Protein AF-A0A520ZJ47-F1 (afdb_monomer)

Foldseek 3Di:
DPPPQQDQLCVDPVSVCQLPVVLVVQLVVLPPPAPPVNLVSLLVSLQSNLVSLVVNCVRRVDPVSVVSSVVSNVVNVVSVCVRVVVDDPPD

Structure (mmCIF, N/CA/C/O backbone):
data_AF-A0A520ZJ47-F1
#
_entry.id   AF-A0A520ZJ47-F1
#
loop_
_atom_site.group_PDB
_atom_site.id
_atom_site.type_symbol
_atom_site.label_atom_id
_atom_site.label_alt_id
_atom_site.label_comp_id
_atom_site.label_asym_id
_atom_site.label_entity_id
_atom_site.label_seq_id
_atom_site.pdbx_PDB_ins_code
_atom_site.Cartn_x
_atom_site.Cartn_y
_atom_site.Cartn_z
_atom_site.occupancy
_atom_site.B_iso_or_equiv
_atom_site.auth_seq_id
_atom_site.auth_comp_id
_atom_site.auth_asym_id
_atom_site.auth_atom_id
_atom_site.pdbx_PDB_model_num
ATOM 1 N N . MET A 1 1 ? -24.712 -2.742 29.567 1.00 38.44 1 MET A N 1
ATOM 2 C CA . MET A 1 1 ? -23.750 -3.779 29.136 1.00 38.44 1 MET A CA 1
ATOM 3 C C . MET A 1 1 ? -23.034 -3.252 27.906 1.00 38.44 1 MET A C 1
ATOM 5 O O . MET A 1 1 ? -23.625 -3.252 26.836 1.00 38.44 1 MET A O 1
ATOM 9 N N . ALA A 1 2 ? -21.823 -2.711 28.061 1.00 45.72 2 ALA A N 1
ATOM 10 C CA . ALA A 1 2 ? -20.982 -2.409 26.909 1.00 45.72 2 ALA A CA 1
ATOM 11 C C . ALA A 1 2 ? -20.576 -3.757 26.313 1.00 45.72 2 ALA A C 1
ATOM 13 O O . ALA A 1 2 ? -19.842 -4.517 26.947 1.00 45.72 2 ALA A O 1
ATOM 14 N N . SER A 1 3 ? -21.126 -4.104 25.150 1.00 49.41 3 SER A N 1
ATOM 15 C CA . SER A 1 3 ? -20.581 -5.192 24.349 1.00 49.41 3 SER A CA 1
ATOM 16 C C . SER A 1 3 ? -19.083 -4.950 24.227 1.00 49.41 3 SER A C 1
ATOM 18 O O . SER A 1 3 ? -18.671 -3.827 23.941 1.00 49.41 3 SER A O 1
ATOM 20 N N . THR A 1 4 ? -18.269 -5.973 24.465 1.00 51.84 4 THR A N 1
ATOM 21 C CA . THR A 1 4 ? -16.847 -5.967 24.124 1.00 51.84 4 THR A CA 1
ATOM 22 C C . THR A 1 4 ? -16.740 -5.853 22.600 1.00 51.84 4 THR A C 1
ATOM 24 O O . THR A 1 4 ? -16.519 -6.843 21.904 1.00 51.84 4 THR A O 1
ATOM 27 N N . GLU A 1 5 ? -17.011 -4.667 22.052 1.00 58.94 5 GLU A N 1
ATOM 28 C CA . GLU A 1 5 ? -16.830 -4.383 20.641 1.00 58.94 5 GLU A CA 1
ATOM 29 C C . GLU A 1 5 ? -15.347 -4.546 20.380 1.00 58.94 5 GLU A C 1
ATOM 31 O O . GLU A 1 5 ? -14.492 -3.856 20.939 1.00 58.94 5 GLU A O 1
ATOM 36 N N . ARG A 1 6 ? -15.032 -5.550 19.572 1.00 64.94 6 ARG A N 1
ATOM 37 C CA . ARG A 1 6 ? -13.675 -5.776 19.128 1.00 64.94 6 ARG A CA 1
ATOM 38 C C . ARG A 1 6 ? -13.243 -4.513 18.388 1.00 64.94 6 ARG A C 1
ATOM 40 O O . ARG A 1 6 ? -13.892 -4.140 17.415 1.00 64.94 6 ARG A O 1
ATOM 47 N N . SER A 1 7 ? -12.209 -3.847 18.897 1.00 69.00 7 SER A N 1
ATOM 48 C CA . SER A 1 7 ? -11.863 -2.492 18.479 1.00 69.00 7 SER A CA 1
ATOM 49 C C . SER A 1 7 ? -11.585 -2.414 16.982 1.00 69.00 7 SER A C 1
ATOM 51 O O . SER A 1 7 ? -10.760 -3.153 16.435 1.00 69.00 7 SER A O 1
ATOM 53 N N . ASP A 1 8 ? -12.293 -1.499 16.332 1.00 79.19 8 ASP A N 1
ATOM 54 C CA . ASP A 1 8 ? -12.066 -1.141 14.945 1.00 79.19 8 ASP A CA 1
ATOM 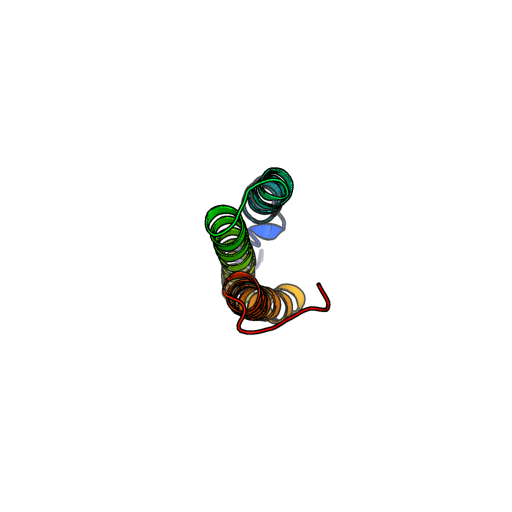55 C C . ASP A 1 8 ? -10.830 -0.249 14.863 1.00 79.19 8 ASP A C 1
ATOM 57 O O . ASP A 1 8 ? -10.856 0.944 15.153 1.00 79.19 8 ASP A O 1
ATOM 61 N N . PHE A 1 9 ? -9.697 -0.851 14.512 1.00 79.69 9 PHE A N 1
ATOM 62 C CA . PHE A 1 9 ? -8.436 -0.121 14.421 1.00 79.69 9 PHE A CA 1
ATOM 63 C C . PHE A 1 9 ? -8.507 0.980 13.355 1.00 79.69 9 PHE A C 1
ATOM 65 O O . PHE A 1 9 ? -7.970 2.072 13.548 1.00 79.69 9 PHE A O 1
ATOM 72 N N . LEU A 1 10 ? -9.225 0.720 12.259 1.00 82.94 10 LEU A N 1
ATOM 73 C CA . LEU A 1 10 ? -9.331 1.630 11.120 1.00 82.94 10 LEU A CA 1
ATOM 74 C C . LEU A 1 10 ? -10.309 2.786 11.356 1.00 82.94 10 LEU A C 1
ATOM 76 O O . LEU A 1 10 ? -10.327 3.715 10.556 1.00 82.94 10 LEU A O 1
ATOM 80 N N . SER A 1 11 ? -11.089 2.774 12.441 1.00 84.31 11 SER A N 1
ATOM 81 C CA . SER A 1 11 ? -11.881 3.941 12.849 1.00 84.31 11 SER A CA 1
ATOM 82 C C . SER A 1 11 ? -11.095 4.931 13.711 1.00 84.31 11 SER A C 1
ATOM 84 O O . SER A 1 11 ? -11.637 5.964 14.096 1.00 84.31 11 SER A O 1
ATOM 86 N N . THR A 1 12 ? -9.837 4.629 14.044 1.00 87.56 12 THR A N 1
ATOM 87 C CA . THR A 1 12 ? -8.970 5.526 14.818 1.00 87.56 12 THR A CA 1
ATOM 88 C C . THR A 1 12 ? -8.052 6.326 13.900 1.00 87.56 12 THR A C 1
ATOM 90 O O . THR A 1 12 ? -7.571 5.807 12.894 1.00 87.56 12 THR A O 1
ATOM 93 N N . LEU A 1 13 ? -7.752 7.578 14.262 1.00 87.06 13 LEU A N 1
ATOM 94 C CA . LEU A 1 13 ? -6.838 8.424 13.487 1.00 87.06 13 LEU A CA 1
ATOM 95 C C . LEU A 1 13 ? -5.455 7.770 13.266 1.00 87.06 13 LEU A C 1
ATOM 97 O O . LEU A 1 13 ? -5.013 7.730 12.118 1.00 87.06 13 LEU A O 1
ATOM 101 N N . PRO A 1 14 ? -4.787 7.187 14.285 1.00 88.50 14 PRO A N 1
ATOM 102 C CA . PRO A 1 14 ? -3.512 6.501 14.072 1.00 88.50 14 PRO A CA 1
ATOM 103 C C . PRO A 1 14 ? -3.639 5.310 13.121 1.00 88.50 14 PRO A C 1
ATOM 105 O O . PRO A 1 14 ? -2.784 5.116 12.259 1.00 88.50 14 PRO A O 1
ATOM 108 N N . GLY A 1 15 ? -4.725 4.537 13.235 1.00 90.19 15 GLY A N 1
ATOM 109 C CA . GLY A 1 15 ? -4.981 3.424 12.330 1.00 90.19 15 GLY A CA 1
ATOM 110 C C . GLY A 1 15 ? -5.188 3.879 10.893 1.00 90.19 15 GLY A C 1
ATOM 111 O O . GLY A 1 15 ? -4.655 3.251 9.981 1.00 90.19 15 GLY A O 1
ATOM 112 N N . VAL A 1 16 ? -5.869 5.009 10.684 1.00 90.19 16 VAL A N 1
ATOM 113 C CA . VAL A 1 16 ? -6.032 5.583 9.346 1.00 90.19 16 VAL A CA 1
ATOM 114 C C . VAL A 1 16 ? -4.689 6.029 8.761 1.00 90.19 16 VAL A C 1
ATOM 116 O O . VAL A 1 16 ? -4.365 5.700 7.619 1.00 90.19 16 VAL A O 1
ATOM 119 N N . LEU A 1 17 ? -3.873 6.738 9.540 1.00 92.62 17 LEU A N 1
ATOM 120 C CA . LEU A 1 17 ? -2.572 7.233 9.082 1.00 92.62 17 LEU A CA 1
ATOM 121 C C . LEU A 1 17 ? -1.608 6.093 8.725 1.00 92.62 17 LEU A C 1
ATOM 123 O O . LEU A 1 17 ? -0.938 6.155 7.697 1.00 92.62 17 LEU A O 1
ATOM 127 N N . VAL A 1 18 ? -1.570 5.036 9.536 1.00 93.00 18 VAL A N 1
ATOM 128 C CA . VAL A 1 18 ? -0.675 3.889 9.318 1.00 93.00 18 VAL A CA 1
ATOM 129 C C . VAL A 1 18 ? -1.176 2.979 8.197 1.00 93.00 18 VAL A C 1
ATOM 131 O O . VAL A 1 18 ? -0.379 2.508 7.386 1.00 93.00 18 VAL A O 1
ATOM 134 N N . ALA A 1 19 ? -2.480 2.701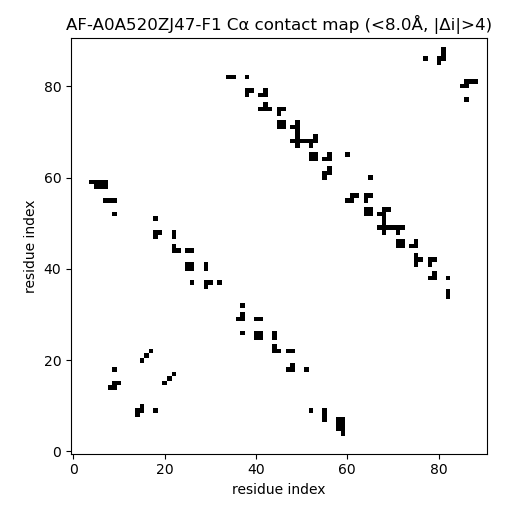 8.142 1.00 93.38 19 ALA A N 1
ATOM 135 C CA . ALA A 1 19 ? -3.034 1.780 7.154 1.00 93.38 19 ALA A CA 1
ATOM 136 C C . ALA A 1 19 ? -3.239 2.424 5.781 1.00 93.38 19 ALA A C 1
ATOM 138 O O . ALA A 1 19 ? -3.233 1.693 4.801 1.00 93.38 19 ALA A O 1
ATOM 139 N N . TRP A 1 20 ? -3.400 3.748 5.698 1.00 92.94 20 TRP A N 1
ATOM 140 C CA . TRP A 1 20 ? -3.695 4.447 4.440 1.00 92.94 20 TRP A CA 1
ATOM 141 C C . TRP A 1 20 ? -2.702 5.561 4.138 1.00 92.94 20 TRP A C 1
ATOM 143 O O . TRP A 1 20 ? -2.128 5.581 3.054 1.00 92.94 20 TRP A O 1
ATOM 153 N N . GLY A 1 21 ? -2.461 6.464 5.092 1.00 93.88 21 GLY A N 1
ATOM 154 C CA . GLY A 1 21 ? -1.602 7.633 4.876 1.00 93.88 21 GLY A CA 1
ATOM 155 C C . GLY A 1 21 ? -0.189 7.259 4.426 1.00 93.88 21 GLY A C 1
ATOM 156 O O . GLY A 1 21 ? 0.281 7.749 3.400 1.00 93.88 21 GLY A O 1
ATOM 157 N N . LEU A 1 22 ? 0.463 6.349 5.154 1.00 95.31 22 LEU A N 1
ATOM 158 C CA . LEU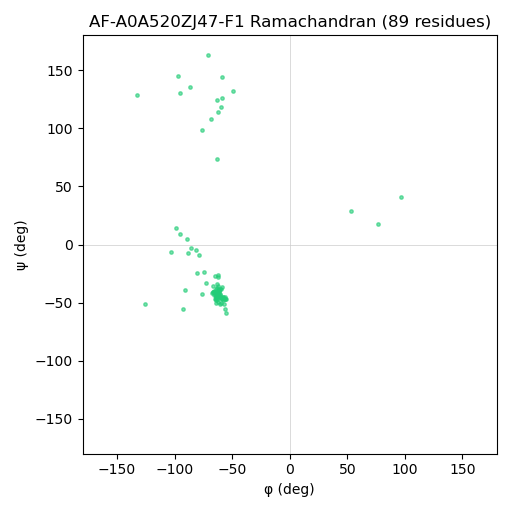 A 1 22 ? 1.824 5.900 4.851 1.00 95.31 22 LEU A CA 1
ATOM 159 C C . LEU A 1 22 ? 1.915 5.170 3.492 1.00 95.31 22 LEU A C 1
ATOM 161 O O . LEU A 1 22 ? 2.748 5.575 2.678 1.00 95.31 22 LEU A O 1
ATOM 165 N N . PRO A 1 23 ? 1.063 4.170 3.175 1.00 95.31 23 PRO A N 1
ATOM 166 C CA . PRO A 1 23 ? 1.044 3.541 1.851 1.00 95.31 23 PRO A CA 1
ATOM 167 C C . PRO A 1 23 ? 0.795 4.518 0.700 1.00 95.31 23 PRO A C 1
ATOM 169 O O . PRO A 1 23 ? 1.511 4.472 -0.299 1.00 95.31 23 PRO A O 1
ATOM 172 N N . ILE A 1 24 ? -0.182 5.421 0.839 1.00 96.38 24 ILE A N 1
ATOM 173 C CA . ILE A 1 24 ? -0.520 6.399 -0.205 1.00 96.38 24 ILE A CA 1
ATOM 174 C C . ILE A 1 24 ? 0.658 7.343 -0.442 1.00 96.38 24 ILE A C 1
ATOM 176 O O . ILE A 1 24 ? 1.053 7.551 -1.588 1.00 96.38 24 ILE A O 1
ATOM 180 N N . ALA A 1 25 ? 1.262 7.870 0.625 1.00 97.19 25 ALA A N 1
ATOM 181 C CA . ALA A 1 25 ? 2.442 8.718 0.507 1.00 97.19 25 ALA A CA 1
ATOM 182 C C . ALA A 1 25 ? 3.588 7.987 -0.213 1.00 97.19 25 ALA A C 1
ATOM 184 O O . ALA A 1 25 ? 4.179 8.542 -1.138 1.00 97.19 25 ALA A O 1
ATOM 185 N N . ALA A 1 26 ? 3.857 6.725 0.139 1.00 96.62 26 ALA A N 1
ATOM 186 C CA . ALA A 1 26 ? 4.883 5.921 -0.524 1.00 96.62 26 ALA A CA 1
ATOM 187 C C . ALA A 1 26 ? 4.596 5.723 -2.024 1.00 96.62 26 ALA A C 1
ATOM 189 O O . ALA A 1 26 ? 5.494 5.883 -2.851 1.00 96.62 26 ALA A O 1
ATOM 190 N N . MET A 1 27 ? 3.345 5.428 -2.395 1.00 96.75 27 MET A N 1
ATOM 191 C CA . MET A 1 27 ? 2.942 5.265 -3.797 1.00 96.75 27 MET A CA 1
ATOM 192 C C . MET A 1 27 ? 3.107 6.556 -4.606 1.00 96.75 27 MET A C 1
ATOM 194 O O . MET A 1 27 ? 3.611 6.503 -5.731 1.00 96.75 27 MET A O 1
ATOM 198 N N . LEU A 1 28 ? 2.722 7.703 -4.036 1.00 97.44 28 LEU A N 1
ATOM 199 C CA . LEU A 1 28 ? 2.864 9.018 -4.671 1.00 97.44 28 LEU A CA 1
ATOM 200 C C . LEU A 1 28 ? 4.336 9.381 -4.892 1.00 97.44 28 LEU A C 1
ATOM 202 O O . LEU A 1 28 ? 4.712 9.811 -5.982 1.00 97.44 28 LEU A O 1
ATOM 206 N N . LEU A 1 29 ? 5.186 9.144 -3.891 1.00 96.75 29 LEU A N 1
ATOM 207 C CA . LEU A 1 29 ? 6.628 9.379 -3.999 1.00 96.75 29 LEU A CA 1
ATOM 208 C C . LEU A 1 29 ? 7.292 8.453 -5.034 1.00 96.75 29 LEU A C 1
ATOM 210 O O . LEU A 1 29 ? 8.288 8.826 -5.649 1.00 96.75 29 LEU A O 1
ATOM 214 N N . ALA A 1 30 ? 6.723 7.270 -5.276 1.00 95.50 30 ALA A N 1
ATOM 215 C CA . ALA A 1 30 ? 7.243 6.297 -6.233 1.00 95.50 30 ALA A CA 1
ATOM 216 C C . ALA A 1 30 ? 6.871 6.575 -7.703 1.00 95.50 30 ALA A C 1
ATOM 218 O O . ALA A 1 30 ? 7.331 5.844 -8.580 1.00 95.50 30 ALA A O 1
ATOM 219 N N . ILE A 1 31 ? 6.052 7.592 -8.015 1.00 93.44 31 ILE A N 1
ATOM 220 C CA . ILE A 1 31 ? 5.553 7.838 -9.386 1.00 93.44 31 ILE A CA 1
ATOM 221 C C . ILE A 1 31 ? 6.697 7.995 -10.400 1.00 93.44 31 ILE A C 1
ATOM 223 O O . ILE A 1 31 ? 6.629 7.383 -11.470 1.00 93.44 31 ILE A O 1
ATOM 227 N N . GLY A 1 32 ? 7.729 8.769 -10.047 1.00 92.69 32 GLY A N 1
ATOM 228 C CA . GLY A 1 32 ? 8.900 9.049 -10.890 1.00 92.69 32 GLY A CA 1
ATOM 229 C C . GLY A 1 32 ? 10.052 8.051 -10.744 1.00 92.69 32 GLY A C 1
ATOM 230 O O . GLY A 1 32 ? 11.115 8.257 -11.322 1.00 92.69 32 GLY A O 1
ATOM 231 N N . VAL A 1 33 ? 9.874 6.988 -9.959 1.00 94.62 33 VAL A N 1
ATOM 232 C CA . VAL A 1 33 ? 10.919 5.989 -9.719 1.00 94.62 33 VAL A CA 1
ATOM 233 C C . VAL A 1 33 ? 10.864 4.916 -10.819 1.00 94.62 33 VAL A C 1
ATOM 235 O O . VAL A 1 33 ? 9.771 4.451 -11.156 1.00 94.62 33 VAL A O 1
ATOM 238 N N . PRO A 1 34 ? 12.005 4.490 -11.392 1.00 92.25 34 PRO A N 1
ATOM 239 C CA . PRO A 1 34 ? 12.014 3.448 -12.413 1.00 92.25 34 PRO A CA 1
ATOM 240 C C . PRO A 1 34 ? 11.697 2.053 -11.846 1.00 92.25 34 PRO A C 1
ATOM 242 O O . PRO A 1 34 ? 11.786 1.782 -10.641 1.00 92.25 34 PRO A O 1
ATOM 245 N N . HIS A 1 35 ? 11.341 1.135 -12.746 1.00 89.38 35 HIS A N 1
ATOM 246 C CA . HIS A 1 35 ? 11.295 -0.298 -12.454 1.00 89.38 35 HIS A CA 1
ATOM 247 C C . HIS A 1 35 ? 12.687 -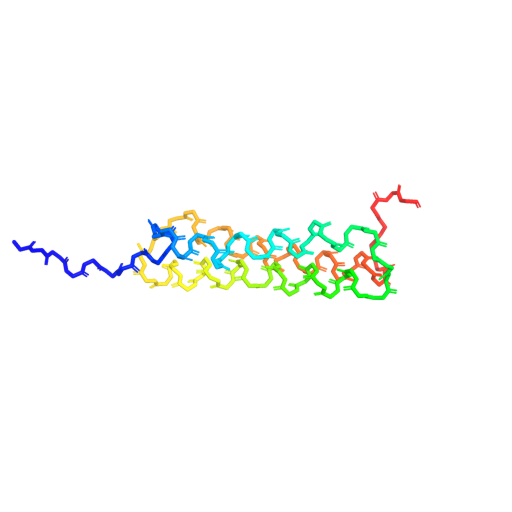0.798 -12.004 1.00 89.38 35 HIS A C 1
ATOM 249 O O . HIS A 1 35 ? 13.687 -0.321 -12.541 1.00 89.38 35 HIS A O 1
ATOM 255 N N . PRO A 1 36 ? 12.803 -1.750 -11.051 1.00 94.00 36 PRO A N 1
ATOM 256 C CA . PRO A 1 36 ? 11.736 -2.483 -10.350 1.00 94.00 36 PRO A CA 1
ATOM 257 C C . PRO A 1 36 ? 11.222 -1.807 -9.076 1.00 94.00 36 PRO A C 1
ATOM 259 O O . PRO A 1 36 ? 10.255 -2.274 -8.475 1.00 94.00 36 PRO A O 1
ATOM 262 N N . VAL A 1 37 ? 11.860 -0.723 -8.637 1.00 95.81 37 VAL A N 1
ATOM 263 C CA . VAL A 1 37 ? 11.629 -0.154 -7.303 1.00 95.81 37 VAL A CA 1
ATOM 264 C C . VAL A 1 37 ? 10.193 0.351 -7.154 1.00 95.81 37 VAL A C 1
ATOM 266 O O . VAL A 1 37 ? 9.535 0.032 -6.165 1.00 95.81 37 VAL A O 1
ATOM 269 N N . LYS A 1 38 ? 9.663 1.054 -8.163 1.00 94.94 38 LYS A N 1
ATOM 270 C CA . LYS A 1 38 ? 8.259 1.499 -8.174 1.00 94.94 38 LYS A CA 1
ATOM 271 C C . LYS A 1 38 ? 7.277 0.338 -8.012 1.00 94.94 38 LYS A C 1
ATOM 273 O O . LYS A 1 38 ? 6.381 0.418 -7.176 1.00 94.94 38 LYS A O 1
ATOM 278 N N . THR A 1 39 ? 7.470 -0.747 -8.760 1.00 95.12 39 THR A N 1
ATOM 279 C CA . THR A 1 39 ? 6.616 -1.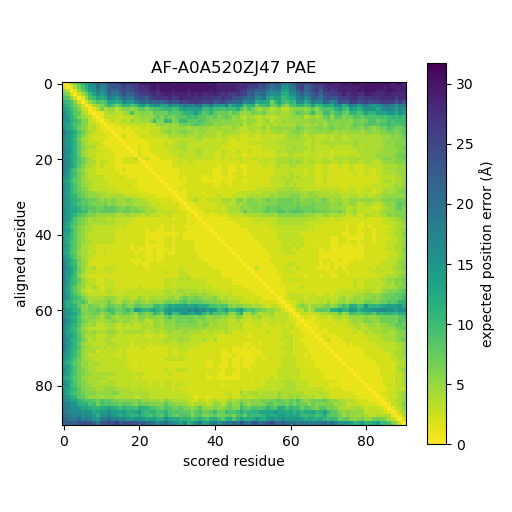943 -8.699 1.00 95.12 39 THR A CA 1
ATOM 280 C C . THR A 1 39 ? 6.589 -2.526 -7.293 1.00 95.12 39 THR A C 1
ATOM 282 O O . THR A 1 39 ? 5.515 -2.766 -6.746 1.00 95.12 39 THR A O 1
ATOM 285 N N . TRP A 1 40 ? 7.756 -2.683 -6.664 1.00 97.69 40 TRP A N 1
ATOM 286 C CA . TRP A 1 40 ? 7.837 -3.217 -5.306 1.00 97.69 40 TRP A CA 1
ATOM 287 C C . TRP A 1 40 ? 7.198 -2.302 -4.262 1.00 97.69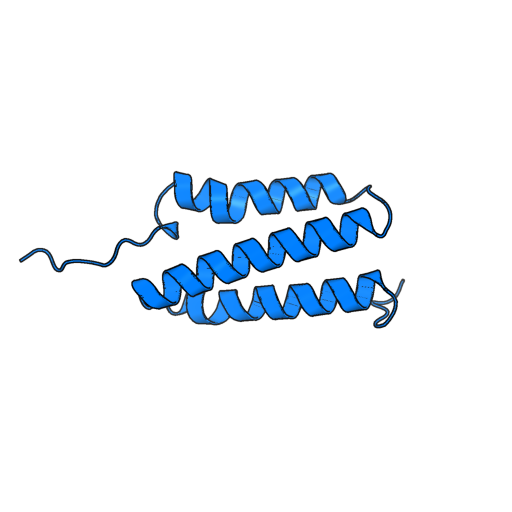 40 TRP A C 1
ATOM 289 O O . TRP A 1 40 ? 6.479 -2.802 -3.397 1.00 97.69 40 TRP A O 1
ATOM 299 N N . ILE A 1 41 ? 7.386 -0.980 -4.361 1.00 97.38 41 ILE A N 1
ATOM 300 C CA . ILE A 1 41 ? 6.727 -0.023 -3.455 1.00 97.38 41 ILE A CA 1
ATOM 301 C C . ILE A 1 41 ? 5.207 -0.166 -3.547 1.00 97.38 41 ILE A C 1
ATOM 303 O O . ILE A 1 41 ? 4.530 -0.272 -2.524 1.00 97.38 41 ILE A O 1
ATOM 307 N N . TRP A 1 42 ? 4.670 -0.217 -4.765 1.00 97.38 42 TRP A N 1
ATOM 308 C CA . TRP A 1 42 ? 3.234 -0.344 -4.986 1.00 97.38 42 TRP A CA 1
ATOM 309 C C . TRP A 1 42 ? 2.687 -1.686 -4.484 1.00 97.38 42 TRP A C 1
ATOM 311 O O . TRP A 1 42 ? 1.661 -1.703 -3.807 1.00 97.38 42 TRP A O 1
ATOM 321 N N . ILE A 1 43 ? 3.383 -2.799 -4.733 1.00 97.75 43 ILE A N 1
ATOM 322 C CA . ILE A 1 43 ? 2.992 -4.126 -4.227 1.00 97.75 43 ILE A CA 1
ATOM 323 C C . ILE A 1 43 ? 2.943 -4.137 -2.700 1.00 97.75 43 ILE A C 1
ATOM 325 O O . ILE A 1 43 ? 1.941 -4.557 -2.121 1.00 97.75 43 ILE A O 1
ATOM 329 N N . VAL A 1 44 ? 4.001 -3.663 -2.039 1.00 97.81 44 VAL A N 1
ATOM 330 C CA . VAL A 1 44 ? 4.077 -3.646 -0.571 1.00 97.81 44 VAL A CA 1
ATOM 331 C C . VAL A 1 44 ? 2.979 -2.758 0.016 1.00 97.81 44 VAL A C 1
ATOM 333 O O . VAL A 1 44 ? 2.304 -3.173 0.958 1.00 97.81 44 VAL A O 1
ATOM 336 N N . ALA A 1 45 ? 2.742 -1.580 -0.570 1.00 97.38 45 ALA A N 1
ATOM 337 C CA . ALA A 1 45 ? 1.676 -0.671 -0.154 1.00 97.38 45 ALA A CA 1
ATOM 338 C C . ALA A 1 45 ? 0.283 -1.319 -0.268 1.00 97.38 45 ALA A C 1
ATOM 340 O O . ALA A 1 45 ? -0.509 -1.265 0.676 1.00 97.38 45 ALA A O 1
ATOM 341 N N . LEU A 1 46 ? -0.005 -1.979 -1.393 1.00 97.62 46 LEU A N 1
ATOM 342 C CA . LEU A 1 46 ? -1.279 -2.663 -1.636 1.00 97.62 46 LEU A CA 1
ATOM 343 C C . LEU A 1 46 ? -1.481 -3.856 -0.693 1.00 97.62 46 LEU A C 1
ATOM 345 O O . LEU A 1 46 ? -2.557 -4.007 -0.112 1.00 97.62 46 LEU A O 1
ATOM 349 N N . ILE A 1 47 ? -0.443 -4.667 -0.477 1.00 97.69 47 ILE A N 1
ATOM 350 C CA . ILE A 1 47 ? -0.487 -5.785 0.474 1.00 97.69 47 ILE A CA 1
ATOM 351 C C . ILE A 1 47 ? -0.731 -5.270 1.894 1.00 97.69 47 ILE A C 1
ATOM 353 O O . ILE A 1 47 ? -1.565 -5.826 2.612 1.00 97.69 47 ILE A O 1
ATOM 357 N N . TRP A 1 48 ? -0.060 -4.194 2.303 1.00 97.69 48 TRP A N 1
ATOM 358 C CA . TRP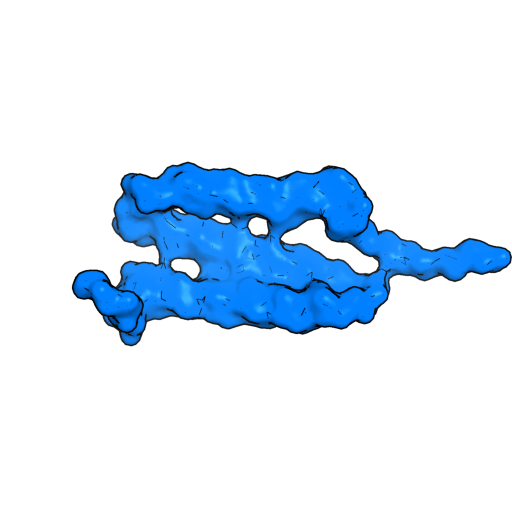 A 1 48 ? -0.265 -3.581 3.614 1.00 97.69 48 TRP A CA 1
ATOM 359 C C . TRP A 1 48 ? -1.708 -3.097 3.808 1.00 97.69 48 TRP A C 1
ATOM 361 O O . TRP A 1 48 ? -2.368 -3.494 4.770 1.00 97.69 48 TRP A O 1
ATOM 371 N N . MET A 1 49 ? -2.243 -2.317 2.863 1.00 96.31 49 MET A N 1
ATOM 372 C CA . MET A 1 49 ? -3.636 -1.844 2.905 1.00 96.31 49 MET A CA 1
ATOM 373 C C . MET A 1 49 ? -4.636 -3.011 2.942 1.00 96.31 49 MET A C 1
ATOM 375 O O . MET A 1 49 ? -5.560 -3.033 3.765 1.00 96.31 49 MET A O 1
ATOM 379 N N . GLY A 1 50 ? -4.428 -4.019 2.088 1.00 95.75 50 GLY A N 1
ATOM 380 C CA . GLY A 1 50 ? -5.279 -5.204 2.013 1.00 95.75 50 GLY A CA 1
ATOM 381 C C . GLY A 1 50 ? -5.255 -6.035 3.297 1.00 95.75 50 GLY A C 1
ATOM 382 O O . GLY A 1 50 ? -6.308 -6.409 3.823 1.00 95.75 50 GLY A O 1
ATOM 383 N N . THR A 1 51 ? -4.067 -6.285 3.853 1.00 94.75 51 THR A N 1
ATOM 384 C CA . THR A 1 51 ? -3.899 -7.043 5.104 1.00 94.75 51 THR A CA 1
ATOM 385 C C . THR A 1 51 ? -4.480 -6.313 6.311 1.00 94.75 51 THR A C 1
ATOM 387 O O . THR A 1 51 ? -5.171 -6.953 7.109 1.00 94.75 51 THR A O 1
ATOM 390 N N . ALA A 1 52 ? -4.302 -4.992 6.418 1.00 93.50 52 ALA A N 1
ATOM 391 C CA . ALA A 1 52 ? -4.917 -4.181 7.470 1.00 93.50 52 ALA A CA 1
ATOM 392 C C . ALA A 1 52 ? -6.455 -4.256 7.415 1.00 93.50 52 ALA A C 1
ATOM 394 O O . ALA A 1 52 ? -7.109 -4.466 8.443 1.00 93.50 52 ALA A O 1
ATOM 395 N N . CYS A 1 53 ? -7.039 -4.184 6.213 1.00 92.81 53 CYS A N 1
ATOM 396 C CA . CYS A 1 53 ? -8.477 -4.375 6.013 1.00 92.81 53 CYS A CA 1
ATOM 397 C C . CYS A 1 53 ? -8.934 -5.784 6.410 1.00 92.81 53 CYS A C 1
ATOM 399 O O . CYS A 1 53 ? -9.879 -5.918 7.187 1.00 92.81 53 CYS A O 1
ATOM 401 N N . LEU A 1 54 ? -8.265 -6.841 5.947 1.00 92.44 54 LEU A N 1
ATOM 402 C CA . LEU A 1 54 ? -8.633 -8.221 6.291 1.00 92.44 54 LEU A CA 1
ATOM 403 C C . LEU A 1 54 ? -8.515 -8.500 7.792 1.00 92.44 54 LEU A C 1
ATOM 405 O O . LEU A 1 54 ? -9.370 -9.173 8.373 1.00 92.44 54 LEU A O 1
ATOM 409 N N . TRP A 1 55 ? -7.480 -7.967 8.437 1.00 91.19 55 TRP A N 1
ATOM 410 C CA . TRP A 1 55 ? -7.309 -8.047 9.883 1.00 91.19 55 TRP A CA 1
ATOM 411 C C . TRP A 1 55 ? -8.479 -7.380 10.612 1.00 91.19 55 TRP A C 1
ATOM 413 O O . TRP A 1 55 ? -9.047 -7.971 11.533 1.00 91.19 55 TRP A O 1
ATOM 423 N N . ASN A 1 56 ? -8.893 -6.192 10.167 1.00 90.31 56 ASN A N 1
ATOM 424 C CA . ASN A 1 56 ? -10.053 -5.505 10.726 1.00 90.31 56 ASN A CA 1
ATOM 425 C C . ASN A 1 56 ? -11.362 -6.265 10.451 1.00 90.31 56 ASN A C 1
ATOM 427 O O . ASN A 1 56 ? -12.191 -6.415 11.345 1.00 90.31 56 ASN A O 1
ATOM 431 N N . ALA A 1 57 ? -11.535 -6.830 9.253 1.00 89.25 57 ALA A N 1
ATOM 432 C CA . ALA A 1 57 ? -12.711 -7.621 8.884 1.00 89.25 57 ALA A CA 1
ATOM 433 C C . ALA A 1 57 ? -12.865 -8.874 9.761 1.00 89.25 57 ALA A C 1
ATOM 435 O O . ALA A 1 57 ? -13.970 -9.170 10.218 1.00 89.25 57 ALA A O 1
ATOM 436 N N . ARG A 1 58 ? -11.760 -9.569 10.070 1.00 86.62 58 ARG A N 1
ATOM 437 C CA . ARG A 1 58 ? -11.749 -10.716 11.000 1.00 86.62 58 ARG A CA 1
ATOM 438 C C . ARG A 1 58 ? -12.166 -10.335 12.419 1.00 86.62 58 ARG A C 1
ATOM 440 O O . ARG A 1 58 ? -12.635 -11.189 13.166 1.00 86.62 58 ARG A O 1
ATOM 447 N N . ARG A 1 59 ? -11.975 -9.072 12.805 1.00 83.94 59 ARG A N 1
ATOM 448 C CA . ARG A 1 59 ? -12.278 -8.572 14.145 1.00 83.94 59 ARG A CA 1
ATOM 449 C C . ARG A 1 59 ? -13.687 -7.977 14.242 1.00 83.94 59 ARG A C 1
ATOM 451 O O . ARG A 1 59 ? -14.483 -8.418 15.064 1.00 83.94 59 ARG A O 1
ATOM 458 N N . CYS A 1 60 ? -14.003 -7.016 13.388 1.00 81.94 60 CYS A N 1
ATOM 459 C CA . CYS A 1 60 ? -15.203 -6.183 13.497 1.00 81.94 60 CYS A CA 1
ATOM 460 C C . CYS A 1 60 ? -16.312 -6.591 12.514 1.00 81.94 60 CYS A C 1
ATOM 462 O O . CYS A 1 60 ? -17.402 -6.031 12.553 1.00 81.94 60 CYS A O 1
ATOM 464 N N . ARG A 1 61 ? -16.046 -7.539 11.599 1.00 79.25 61 ARG A N 1
ATOM 465 C CA . ARG A 1 61 ? -16.972 -7.997 10.542 1.00 79.25 61 ARG A CA 1
ATOM 466 C C . ARG A 1 61 ? -17.557 -6.878 9.659 1.00 79.25 61 ARG A C 1
ATOM 468 O O . ARG A 1 61 ? -18.642 -7.030 9.097 1.00 79.25 61 ARG A O 1
ATOM 475 N N . ARG A 1 62 ? -16.831 -5.766 9.464 1.00 83.69 62 ARG A N 1
ATOM 476 C CA . ARG A 1 62 ? -17.220 -4.727 8.493 1.00 83.69 62 ARG A CA 1
ATOM 477 C C . ARG A 1 62 ? -17.216 -5.290 7.070 1.00 83.69 62 ARG A C 1
ATOM 479 O O . ARG A 1 62 ? -16.181 -5.739 6.579 1.00 83.69 62 ARG A O 1
ATOM 486 N N . ARG A 1 63 ? -18.356 -5.175 6.378 1.00 86.94 63 ARG A N 1
ATOM 487 C CA . ARG A 1 63 ? -18.523 -5.634 4.984 1.00 86.94 63 ARG A CA 1
ATOM 488 C C . ARG A 1 63 ? -17.559 -4.944 4.022 1.00 86.94 63 ARG A C 1
ATOM 490 O O . ARG A 1 63 ? -17.027 -5.595 3.137 1.00 86.94 63 ARG A O 1
ATOM 497 N N . HIS A 1 64 ? -17.303 -3.650 4.222 1.00 86.31 64 HIS A N 1
ATOM 498 C CA . HIS A 1 64 ? -16.364 -2.893 3.395 1.00 86.31 64 HIS A CA 1
ATOM 499 C C . HIS A 1 64 ? -14.972 -3.541 3.397 1.00 86.31 64 HIS A C 1
ATOM 501 O O . HIS A 1 64 ? -14.492 -3.941 2.346 1.00 86.31 64 HIS A O 1
ATOM 507 N N . CYS A 1 65 ? -14.384 -3.749 4.581 1.00 89.06 65 CYS A N 1
ATOM 508 C CA . CYS A 1 65 ? -13.061 -4.359 4.731 1.00 89.06 65 CYS A CA 1
ATOM 509 C C . CYS A 1 65 ? -12.985 -5.806 4.212 1.00 89.06 65 CYS A C 1
ATOM 511 O O . CYS A 1 65 ? -11.914 -6.253 3.806 1.00 89.06 65 CYS A O 1
ATOM 513 N N . PHE A 1 66 ? -14.105 -6.537 4.223 1.00 89.88 66 PHE A N 1
ATOM 514 C CA . PHE A 1 66 ? -14.184 -7.892 3.673 1.00 89.88 66 PHE A CA 1
ATOM 515 C C . PHE A 1 66 ? -14.012 -7.915 2.148 1.00 89.88 66 PHE A C 1
ATOM 517 O O . PHE A 1 66 ? -13.384 -8.832 1.634 1.00 89.88 66 PHE A O 1
ATOM 524 N N . TRP A 1 67 ? -14.526 -6.907 1.438 1.00 91.12 67 TRP A N 1
ATOM 525 C CA . TRP A 1 67 ? -14.416 -6.808 -0.022 1.00 91.12 67 TRP A CA 1
ATOM 526 C C . TRP A 1 67 ? -13.184 -6.027 -0.478 1.00 91.12 67 TRP A C 1
ATOM 528 O O . TRP A 1 67 ? -12.526 -6.420 -1.441 1.00 91.12 67 TRP A O 1
ATOM 538 N N . THR A 1 68 ? -12.827 -4.949 0.223 1.00 92.88 68 THR A N 1
ATOM 539 C CA . THR A 1 68 ? -11.674 -4.123 -0.156 1.00 92.88 68 THR A CA 1
ATOM 540 C C . THR A 1 68 ? -10.342 -4.803 0.122 1.00 92.88 68 THR A C 1
ATOM 542 O O . THR A 1 68 ? -9.407 -4.638 -0.655 1.00 92.88 68 THR A O 1
ATOM 545 N N . GLY A 1 69 ? -10.254 -5.620 1.177 1.00 92.75 69 GLY A N 1
ATOM 546 C CA . GLY A 1 69 ? -9.052 -6.391 1.491 1.00 92.75 69 GLY A CA 1
ATOM 547 C C . GLY A 1 69 ? -8.583 -7.272 0.322 1.00 92.75 69 GLY A C 1
ATOM 548 O O . GLY A 1 69 ? -7.473 -7.071 -0.170 1.00 92.75 69 GLY A O 1
ATOM 549 N N . PRO A 1 70 ? -9.420 -8.207 -0.170 1.00 95.56 70 PRO A N 1
ATOM 550 C CA . PRO A 1 70 ? -9.105 -9.031 -1.335 1.00 95.56 70 PRO A CA 1
ATOM 551 C C . PRO A 1 70 ? -8.869 -8.213 -2.605 1.00 95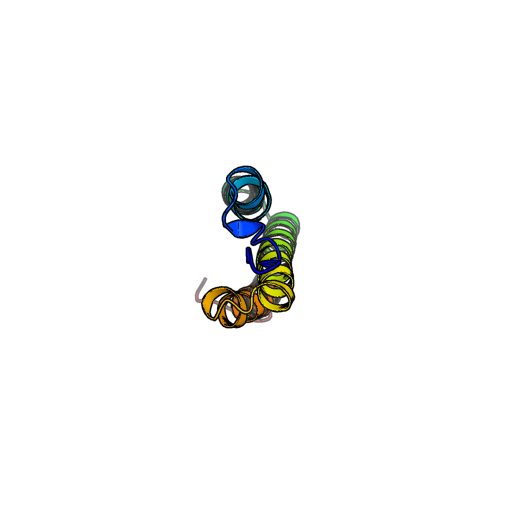.56 70 PRO A C 1
ATOM 553 O O . PRO A 1 70 ? -7.954 -8.533 -3.358 1.00 95.56 70 PRO A O 1
ATOM 556 N N . PHE A 1 71 ? -9.636 -7.139 -2.823 1.00 95.75 71 PHE A N 1
ATOM 557 C CA . PHE A 1 71 ? -9.438 -6.250 -3.969 1.00 95.75 71 PHE A CA 1
ATOM 558 C C . PHE A 1 71 ? -8.013 -5.678 -4.018 1.00 95.75 71 PHE A C 1
ATOM 560 O O . PHE A 1 71 ? -7.362 -5.758 -5.058 1.00 95.75 71 PHE A O 1
ATOM 567 N N . PHE A 1 72 ? -7.481 -5.179 -2.896 1.00 96.38 72 PHE A N 1
ATOM 568 C CA . PHE A 1 72 ? -6.104 -4.676 -2.848 1.00 96.38 72 PHE A CA 1
ATOM 569 C C . PHE A 1 72 ? -5.058 -5.761 -3.122 1.00 96.38 72 PHE A C 1
ATOM 571 O O . PHE A 1 72 ? -4.071 -5.497 -3.804 1.00 96.38 72 PHE A O 1
ATOM 578 N N . LEU A 1 73 ? -5.278 -6.988 -2.641 1.00 96.81 73 LEU A N 1
ATOM 579 C CA . LEU A 1 73 ? -4.367 -8.107 -2.906 1.00 96.81 73 LEU A CA 1
ATOM 580 C C . LEU A 1 73 ? -4.377 -8.517 -4.382 1.00 96.81 73 LEU A C 1
ATOM 582 O O . LEU A 1 73 ? -3.317 -8.743 -4.959 1.00 96.81 73 LEU A O 1
ATOM 586 N N . VAL A 1 74 ? -5.554 -8.559 -5.012 1.00 97.56 74 VAL A N 1
ATOM 587 C CA . VAL A 1 74 ? -5.674 -8.798 -6.458 1.00 97.56 74 VAL A CA 1
ATOM 588 C C . VAL A 1 74 ? -4.988 -7.679 -7.241 1.00 97.56 74 VAL A C 1
ATOM 590 O O . VAL A 1 74 ? -4.244 -7.955 -8.180 1.00 97.56 74 VAL A O 1
ATOM 593 N N . MET A 1 75 ? -5.148 -6.424 -6.818 1.00 96.88 75 MET A N 1
ATOM 594 C CA . MET A 1 75 ? -4.445 -5.308 -7.446 1.00 96.88 75 MET A CA 1
ATOM 595 C C . MET A 1 75 ? -2.925 -5.396 -7.301 1.00 96.88 75 MET A C 1
ATOM 597 O O . MET A 1 75 ? -2.216 -5.025 -8.233 1.00 96.88 75 MET A O 1
ATOM 601 N N . ALA A 1 76 ? -2.404 -5.923 -6.191 1.00 96.88 76 ALA A N 1
ATOM 602 C CA . ALA A 1 76 ? -0.968 -6.157 -6.047 1.00 96.88 76 ALA A CA 1
ATOM 603 C C . ALA A 1 76 ? -0.450 -7.148 -7.104 1.00 96.88 76 ALA A C 1
ATOM 605 O O . ALA A 1 76 ? 0.616 -6.929 -7.679 1.00 96.88 76 ALA A O 1
ATOM 606 N N . LEU A 1 77 ? -1.228 -8.191 -7.418 1.00 96.69 77 LEU A N 1
ATOM 607 C CA . LEU A 1 77 ? -0.901 -9.131 -8.495 1.00 96.69 77 LEU A CA 1
ATOM 608 C C . LEU A 1 77 ? -0.951 -8.461 -9.871 1.00 96.69 77 LEU A C 1
ATOM 610 O O . LEU A 1 77 ? -0.061 -8.690 -10.685 1.00 96.69 77 LEU A O 1
ATOM 614 N N . ALA A 1 78 ? -1.944 -7.606 -10.121 1.00 95.25 78 ALA A N 1
ATOM 615 C CA . ALA A 1 78 ? -2.035 -6.860 -11.374 1.00 95.25 78 ALA A CA 1
ATOM 616 C C . ALA A 1 78 ? -0.844 -5.901 -11.559 1.00 95.25 78 ALA A C 1
ATOM 618 O O . ALA A 1 78 ? -0.260 -5.848 -12.638 1.00 95.25 78 ALA A O 1
ATOM 619 N N . VAL A 1 79 ? -0.430 -5.196 -10.499 1.00 95.06 79 VAL A N 1
ATOM 620 C CA . VAL A 1 79 ? 0.763 -4.333 -10.518 1.00 95.06 79 VAL A CA 1
ATOM 621 C C . VAL A 1 79 ? 2.034 -5.143 -10.757 1.00 95.06 79 VAL A C 1
ATOM 623 O O . VAL A 1 79 ? 2.890 -4.708 -11.522 1.00 95.06 79 VAL A O 1
ATOM 626 N N . LEU A 1 80 ? 2.161 -6.318 -10.135 1.00 95.12 80 LEU A N 1
ATOM 627 C CA . LEU A 1 80 ? 3.290 -7.216 -10.374 1.00 95.12 80 LEU A CA 1
ATOM 628 C C . LEU A 1 80 ? 3.325 -7.677 -11.838 1.00 95.12 80 LEU A C 1
ATOM 630 O O . LEU A 1 80 ? 4.372 -7.602 -12.477 1.00 95.12 80 LEU A O 1
ATOM 634 N N . ALA A 1 81 ? 2.182 -8.105 -12.373 1.00 94.81 81 ALA A N 1
ATOM 635 C CA . ALA A 1 81 ? 2.062 -8.551 -13.755 1.00 94.81 81 ALA A CA 1
ATOM 636 C C . ALA A 1 81 ? 2.415 -7.433 -14.749 1.00 94.81 81 ALA A C 1
ATOM 638 O O . ALA A 1 81 ? 3.202 -7.663 -15.664 1.00 94.81 81 ALA A O 1
ATOM 639 N N . TYR A 1 82 ? 1.903 -6.219 -14.534 1.00 93.25 82 TYR A N 1
ATOM 640 C CA . TYR A 1 82 ? 2.235 -5.050 -15.350 1.00 93.25 82 TYR A CA 1
ATOM 641 C C . TYR A 1 82 ? 3.715 -4.665 -15.239 1.00 93.25 82 TYR A C 1
ATOM 643 O O . TYR A 1 82 ? 4.391 -4.487 -16.247 1.00 93.25 82 TYR A O 1
ATOM 651 N N . GLY A 1 83 ? 4.249 -4.583 -14.016 1.00 91.50 83 GLY A N 1
ATOM 652 C CA . GLY A 1 83 ? 5.625 -4.148 -13.775 1.00 91.50 83 GLY A CA 1
ATOM 653 C C . GLY A 1 83 ? 6.671 -5.015 -14.479 1.00 91.50 83 GLY A C 1
ATOM 654 O O . GLY A 1 83 ? 7.650 -4.481 -14.990 1.00 91.50 83 GLY A O 1
ATOM 655 N N . TYR A 1 84 ? 6.435 -6.326 -14.556 1.00 93.94 84 TYR A N 1
ATOM 656 C CA . TYR A 1 84 ? 7.316 -7.278 -15.241 1.00 93.94 84 TYR A CA 1
ATOM 657 C C . TYR A 1 84 ? 6.896 -7.589 -16.690 1.00 93.94 84 TYR A C 1
ATOM 659 O O . TYR A 1 84 ? 7.472 -8.482 -17.306 1.00 93.94 84 TYR A O 1
ATOM 667 N N . GLY A 1 85 ? 5.921 -6.861 -17.247 1.00 90.25 85 GLY A N 1
ATOM 668 C CA . GLY A 1 85 ? 5.539 -6.962 -18.659 1.00 90.25 85 GLY A CA 1
ATOM 669 C C . GLY A 1 85 ? 4.698 -8.188 -19.033 1.00 90.25 85 GLY A C 1
ATOM 670 O O . GLY A 1 85 ? 4.595 -8.516 -20.210 1.00 90.25 85 GLY A O 1
ATOM 671 N N . PHE A 1 86 ? 4.080 -8.871 -18.066 1.00 91.38 86 PHE A N 1
ATOM 672 C CA . PHE A 1 86 ? 3.126 -9.956 -18.343 1.00 91.38 86 PHE A CA 1
ATOM 673 C C . PHE A 1 86 ? 1.772 -9.441 -18.845 1.00 91.38 86 PHE A C 1
ATOM 675 O O . PHE A 1 86 ? 1.028 -10.181 -19.486 1.00 91.38 86 PHE A O 1
ATOM 682 N N . VAL A 1 87 ? 1.435 -8.192 -18.518 1.00 88.12 87 VAL A N 1
ATOM 683 C CA . VAL A 1 87 ? 0.217 -7.509 -18.955 1.00 88.12 87 VAL A CA 1
ATOM 684 C C . VAL A 1 87 ? 0.609 -6.127 -19.447 1.00 88.12 87 VAL A C 1
ATOM 686 O O . V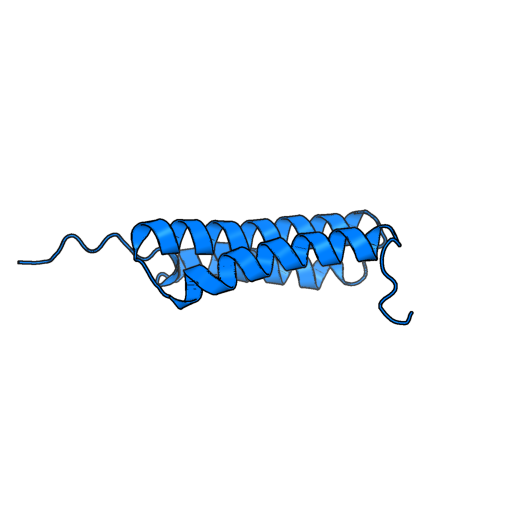AL A 1 87 ? 1.264 -5.380 -18.724 1.00 88.12 87 VAL A O 1
ATOM 689 N N . ASP A 1 88 ? 0.173 -5.786 -20.652 1.00 84.69 88 ASP A N 1
ATOM 690 C CA . ASP A 1 88 ? 0.251 -4.431 -21.180 1.00 84.69 88 ASP A CA 1
ATOM 691 C C . ASP A 1 88 ? -1.082 -3.717 -20.922 1.00 84.69 88 ASP A C 1
ATOM 693 O O . ASP A 1 88 ? -2.158 -4.258 -21.185 1.00 84.69 88 ASP A O 1
ATOM 697 N N . LEU A 1 89 ? -1.005 -2.516 -20.355 1.00 81.62 89 LEU A N 1
ATOM 698 C CA . LEU A 1 89 ? -2.160 -1.662 -20.073 1.00 81.62 89 LEU A CA 1
ATOM 699 C C . LEU A 1 89 ? -2.349 -0.578 -21.151 1.00 81.62 89 LEU A C 1
ATOM 701 O O . LEU A 1 89 ? -3.134 0.348 -20.947 1.00 81.62 89 LEU A O 1
ATOM 705 N N . GLY A 1 90 ? -1.670 -0.722 -22.294 1.00 76.38 90 GLY A N 1
ATOM 706 C CA . GLY A 1 90 ? -1.775 0.148 -23.463 1.00 76.38 90 GLY A CA 1
ATOM 707 C C . GLY A 1 90 ? -0.691 1.221 -23.511 1.00 76.38 90 GLY A C 1
ATOM 708 O O . GLY A 1 90 ? -1.013 2.371 -23.816 1.00 76.38 90 GLY A O 1
ATOM 709 N N . ASN A 1 91 ? 0.550 0.866 -23.161 1.00 59.62 91 ASN A N 1
ATOM 710 C CA . ASN A 1 91 ? 1.688 1.792 -23.154 1.00 59.62 91 ASN A CA 1
ATOM 711 C C . ASN A 1 91 ? 2.520 1.745 -24.441 1.00 59.62 91 ASN A C 1
ATOM 713 O O . ASN A 1 91 ? 2.883 0.634 -24.875 1.00 59.62 91 ASN A O 1
#

Radius of gyration: 15.46 Å; Cα contacts (8 Å, |Δi|>4): 93; chains: 1; bounding box: 36×20×53 Å

Secondary structure (DSSP, 8-state):
--------GGGSHHHHIIIIIHHHHHHHHTTTPPTTHHHHHHHHHHHHHHHHHHHHHHHH--HHHHHHHHHHHHHHHHHHHHHTTSS----

pLDDT: mean 88.86, std 12.03, range [38.44, 97.81]

Solvent-accessible surface area (backbone atoms only — not comparable to full-atom values): 4935 Å² total; per-residue (Å²): 130,84,73,87,69,52,80,60,53,70,81,35,71,70,36,37,41,62,46,44,48,50,34,52,52,52,44,62,71,30,69,88,45,60,86,66,58,28,42,52,50,44,32,52,29,26,42,47,37,12,50,51,26,40,56,40,19,76,58,56,62,44,67,64,28,57,54,49,11,57,50,28,43,54,48,23,52,51,46,52,34,39,67,74,64,77,41,83,92,80,127

Nearest PDB structures (foldseek):
  2ib0-assembly1_B  TM=5.553E-01  e=5.252E+00  Mycobacterium tuberculosis
  2ib0-assembly1_A  TM=5.249E-01  e=5.539E+00  Mycobacterium tuberculosis
  2w2u-assembly1_A  TM=5.217E-01  e=7.627E+00  Sulfolobus acidocaldarius

Sequence (91 aa):
MASTERSDFLSTLPGVLVAWGLPIAAMLLAIGVPHPVKTWIWIVALIWMGTACLWNARRCRRRHCFWTGPFFLVMALAVLAYGYGFVDLGN

Mean predicted aligned error: 5.57 Å